Protein AF-A0A839NZ44-F1 (afdb_monomer_lite)

pLDDT: mean 91.29, std 9.16, range [36.88, 98.44]

Secondary structure (DSSP, 8-state):
--HHHHHHHHHHHHHHHHHHHHHHHHHHHHHHHHHHHHHSGGGHHHHHHTTPPP--TTPEEEE-SSEEEEE-SS--SEEEEEEEEEETTEEEEEEEEEEEEEETTTTEEEEEEEEEEEE-TTS-EEEEEEEEEETTEEEE--HHHHHHHHHHHHTT-

Radius of gyration: 21.87 Å; chains: 1; bounding box: 49×40×70 Å

Structure (mmCIF, N/CA/C/O backbone):
data_AF-A0A839NZ44-F1
#
_entry.id   AF-A0A839NZ44-F1
#
loop_
_atom_site.group_PDB
_atom_site.id
_atom_site.type_symbol
_atom_site.label_atom_id
_atom_site.label_alt_id
_atom_site.label_comp_id
_atom_site.label_asym_id
_atom_site.label_entity_id
_atom_site.label_seq_id
_atom_site.pdbx_PDB_ins_code
_atom_site.Cartn_x
_atom_site.Cartn_y
_atom_site.Cartn_z
_atom_site.occupancy
_atom_site.B_iso_or_equiv
_atom_site.auth_seq_id
_atom_site.auth_comp_id
_atom_site.auth_asym_id
_atom_site.auth_atom_id
_atom_site.pdbx_PDB_model_num
ATOM 1 N N . MET A 1 1 ? -17.625 25.690 50.168 1.00 61.91 1 MET A N 1
ATOM 2 C CA . MET A 1 1 ? -17.778 24.679 49.097 1.00 61.91 1 MET A CA 1
ATOM 3 C C . MET A 1 1 ? -18.035 23.328 49.753 1.00 61.91 1 MET A C 1
ATOM 5 O O . MET A 1 1 ? -17.302 22.981 50.671 1.00 61.91 1 MET A O 1
ATOM 9 N N . ASN A 1 2 ? -19.113 22.625 49.396 1.00 83.50 2 ASN A N 1
ATOM 10 C CA . ASN A 1 2 ? -19.535 21.410 50.105 1.00 83.50 2 ASN A CA 1
ATOM 11 C C . ASN A 1 2 ? -18.581 20.242 49.783 1.00 83.50 2 ASN A C 1
ATOM 13 O O . ASN A 1 2 ? -18.410 19.913 48.610 1.00 83.50 2 ASN A O 1
ATOM 17 N N . LYS A 1 3 ? -17.952 19.630 50.799 1.00 78.88 3 LYS A N 1
ATOM 18 C CA . LYS A 1 3 ? -16.945 18.562 50.622 1.00 78.88 3 LYS A CA 1
ATOM 19 C C . LYS A 1 3 ? -17.477 17.403 49.774 1.00 78.88 3 LYS A C 1
ATOM 21 O O . LYS A 1 3 ? -16.764 16.912 48.909 1.00 78.88 3 LYS A O 1
ATOM 26 N N . THR A 1 4 ? -18.751 17.053 49.941 1.00 84.38 4 THR A N 1
ATOM 27 C CA . THR A 1 4 ? -19.423 16.006 49.161 1.00 84.38 4 THR A CA 1
ATOM 28 C C . THR A 1 4 ? -19.462 16.322 47.664 1.00 84.38 4 THR A C 1
ATOM 30 O O . THR A 1 4 ? -19.210 15.443 46.848 1.00 84.38 4 THR A O 1
ATOM 33 N N . ILE A 1 5 ? -19.714 17.583 47.291 1.00 85.94 5 ILE A N 1
ATOM 34 C CA . ILE A 1 5 ? -19.760 18.015 45.883 1.00 85.94 5 ILE A CA 1
ATOM 35 C C . ILE A 1 5 ? -18.375 17.880 45.242 1.00 85.94 5 ILE A C 1
ATOM 37 O O . ILE A 1 5 ? -18.255 17.388 44.123 1.00 85.94 5 ILE A O 1
ATOM 41 N N . VAL A 1 6 ? -17.325 18.265 45.972 1.00 85.44 6 VAL A N 1
ATOM 42 C CA . VAL A 1 6 ? -15.937 18.161 45.503 1.00 85.44 6 VAL A CA 1
ATOM 43 C C . VAL A 1 6 ? -15.548 16.697 45.288 1.00 85.44 6 VAL A C 1
ATOM 45 O O . VAL A 1 6 ? -15.026 16.352 44.232 1.00 85.44 6 VAL A O 1
ATOM 48 N N . THR A 1 7 ? -15.861 15.816 46.240 1.00 86.75 7 THR A N 1
ATOM 49 C CA . THR A 1 7 ? -15.581 14.377 46.125 1.00 86.75 7 THR A CA 1
ATOM 50 C C . THR A 1 7 ? -16.314 13.734 44.945 1.00 86.75 7 THR A C 1
ATOM 52 O O . THR A 1 7 ? -15.692 13.006 44.176 1.00 86.75 7 THR A O 1
ATOM 55 N N . VAL A 1 8 ? -17.602 14.033 44.745 1.00 90.06 8 VAL A N 1
ATOM 56 C CA . VAL A 1 8 ? -18.378 13.507 43.606 1.00 90.06 8 VAL A CA 1
ATOM 57 C C . VAL A 1 8 ? -17.807 13.989 42.272 1.00 90.06 8 VAL A C 1
ATOM 59 O O . VAL A 1 8 ? -17.674 13.191 41.347 1.00 90.06 8 VAL A O 1
ATOM 62 N N . PHE A 1 9 ? -17.407 15.260 42.175 1.00 91.06 9 PHE A N 1
ATOM 63 C CA . PHE A 1 9 ? -16.784 15.799 40.965 1.00 91.06 9 PHE A CA 1
ATOM 64 C C . PHE A 1 9 ? -15.473 15.079 40.613 1.00 91.06 9 PHE A C 1
ATOM 66 O O . PHE A 1 9 ? -15.265 14.720 39.453 1.00 91.06 9 PHE A O 1
ATOM 73 N N . PHE A 1 10 ? -14.612 14.811 41.603 1.00 90.06 10 PHE A N 1
ATOM 74 C CA . PHE A 1 10 ? -13.368 14.063 41.385 1.00 90.06 10 PHE A CA 1
ATOM 75 C C . PHE A 1 10 ? -13.626 12.623 40.937 1.00 90.06 10 PHE A C 1
ATOM 77 O O . PHE A 1 10 ? -12.975 12.150 40.008 1.00 90.06 10 PHE A O 1
ATOM 84 N N . ILE A 1 11 ? -14.602 11.946 41.547 1.00 90.00 11 ILE A N 1
ATOM 85 C CA . ILE A 1 11 ? -14.985 10.580 41.174 1.00 90.00 11 ILE A CA 1
ATOM 86 C C . ILE A 1 11 ? -15.505 10.539 39.730 1.00 90.00 11 ILE A C 1
ATOM 88 O O . ILE A 1 11 ? -15.042 9.725 38.933 1.00 90.00 11 ILE A O 1
ATOM 92 N N . LEU A 1 12 ? -16.420 11.440 39.358 1.00 91.88 12 LEU A N 1
ATOM 93 C CA . LEU A 1 12 ? -16.956 11.507 37.994 1.00 91.88 12 LEU A CA 1
ATOM 94 C C . LEU A 1 12 ? -15.871 11.840 36.966 1.00 91.88 12 LEU A C 1
ATOM 96 O O . LEU A 1 12 ? -15.814 11.208 35.915 1.00 91.88 12 LEU A O 1
ATOM 100 N N . SER A 1 13 ? -14.979 12.781 37.283 1.00 89.81 13 SER A N 1
ATOM 101 C CA . SER A 1 13 ? -13.858 13.143 36.408 1.00 89.81 13 SER A CA 1
ATOM 102 C C . SER A 1 13 ? -12.891 11.974 36.211 1.00 89.81 13 SER A C 1
ATOM 104 O O . SER A 1 13 ? -12.415 11.751 35.100 1.00 89.81 13 SER A O 1
ATOM 106 N N . PHE A 1 14 ? -12.640 11.189 37.264 1.00 91.12 14 PHE A N 1
ATOM 107 C CA . PHE A 1 14 ? -11.833 9.974 37.183 1.00 91.12 14 PHE A CA 1
ATOM 108 C C . PHE A 1 14 ? -12.476 8.933 36.257 1.00 91.12 14 PHE A C 1
ATOM 110 O O . PHE A 1 14 ? -11.827 8.466 35.323 1.00 91.12 14 PHE A O 1
ATOM 117 N N . PHE A 1 15 ? -13.761 8.617 36.449 1.00 92.38 15 PHE A N 1
ATOM 118 C CA . PHE A 1 15 ? -14.467 7.669 35.580 1.00 92.38 15 PHE A CA 1
ATOM 119 C C . PHE A 1 15 ? -14.554 8.150 34.131 1.00 92.38 15 PHE A C 1
ATOM 121 O O . PHE A 1 15 ? -14.402 7.345 33.212 1.00 92.38 15 PHE A O 1
ATOM 128 N N . PHE A 1 16 ? -14.745 9.451 33.911 1.00 91.12 16 PHE A N 1
ATOM 129 C CA . PHE A 1 16 ? -14.743 10.038 32.575 1.00 91.12 16 PHE A CA 1
ATOM 130 C C . PHE A 1 16 ? -13.374 9.890 31.898 1.00 91.12 16 PHE A C 1
ATOM 132 O O . PHE A 1 16 ? -13.298 9.432 30.760 1.00 91.12 16 PHE A O 1
ATOM 139 N N . GLY A 1 17 ? -12.287 10.185 32.618 1.00 90.12 17 GLY A N 1
ATOM 140 C CA . GLY A 1 17 ? -10.921 10.006 32.120 1.00 90.12 17 GLY A CA 1
ATOM 141 C C . GLY A 1 17 ? -10.599 8.549 31.777 1.00 90.12 17 GLY A C 1
ATOM 142 O O . GLY A 1 17 ? -10.105 8.269 30.686 1.00 90.12 17 GLY A O 1
ATOM 143 N N . VAL A 1 18 ? -10.946 7.606 32.659 1.00 91.25 18 VAL A N 1
ATOM 144 C CA . VAL A 1 18 ? -10.780 6.163 32.405 1.00 91.25 18 VAL A CA 1
ATOM 145 C C . VAL A 1 18 ? -11.591 5.721 31.183 1.00 91.25 18 VAL A C 1
ATOM 147 O O . VAL A 1 18 ? -11.080 4.986 30.339 1.00 91.25 18 VAL A O 1
ATOM 150 N N . SER A 1 19 ? -12.827 6.207 31.043 1.00 90.75 19 SER A N 1
ATOM 151 C CA . SER A 1 19 ? -13.693 5.874 29.905 1.00 90.75 19 SER A CA 1
ATOM 152 C C . SER A 1 19 ? -13.121 6.372 28.579 1.00 90.75 19 SER A C 1
ATOM 154 O O . SER A 1 19 ? -13.181 5.649 27.588 1.00 90.75 19 SER A O 1
ATOM 156 N N . LEU A 1 20 ? -12.528 7.571 28.553 1.00 90.56 20 LEU A N 1
ATOM 157 C CA . LEU A 1 20 ? -11.878 8.113 27.356 1.00 90.56 20 LEU A CA 1
ATOM 158 C C . LEU A 1 20 ? -10.692 7.254 26.906 1.00 90.56 20 LEU A C 1
ATOM 160 O O . LEU A 1 20 ? -10.575 6.961 25.717 1.00 90.56 20 LEU A O 1
ATOM 164 N N . ILE A 1 21 ? -9.848 6.819 27.845 1.00 89.44 21 ILE A N 1
ATOM 165 C CA . ILE A 1 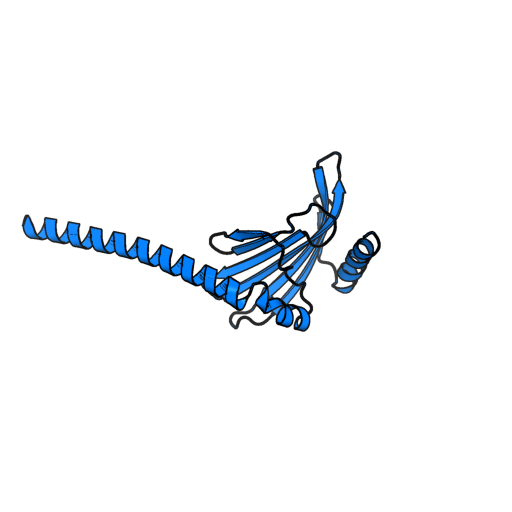21 ? -8.689 5.967 27.543 1.00 89.44 21 ILE A CA 1
ATOM 166 C C . ILE A 1 21 ? -9.158 4.612 26.998 1.00 89.44 21 ILE A C 1
ATOM 168 O O . ILE A 1 21 ? -8.704 4.184 25.938 1.00 89.44 21 ILE A O 1
ATOM 172 N N . ILE A 1 22 ? -10.116 3.963 27.673 1.00 90.25 22 ILE A N 1
ATOM 173 C CA . ILE A 1 22 ? -10.671 2.676 27.224 1.00 90.25 22 ILE A CA 1
ATOM 174 C C . ILE A 1 22 ? -11.293 2.817 25.832 1.00 90.25 22 ILE A C 1
ATOM 176 O O . ILE A 1 22 ? -11.046 1.986 24.960 1.00 90.25 22 ILE A O 1
ATOM 180 N N . TYR A 1 23 ? -12.069 3.879 25.602 1.00 88.88 23 TYR A N 1
ATOM 181 C CA . TYR A 1 23 ? -12.694 4.139 24.310 1.00 88.88 23 TYR A CA 1
ATOM 182 C C . TYR A 1 23 ? -11.658 4.261 23.186 1.00 88.88 23 TYR A C 1
ATOM 184 O O . TYR A 1 23 ? -11.839 3.659 22.125 1.00 88.88 23 TYR A O 1
ATOM 192 N N . GLN A 1 24 ? -10.559 4.986 23.415 1.00 86.12 24 GLN A N 1
ATOM 193 C CA . GLN A 1 24 ? -9.478 5.119 22.437 1.00 86.12 24 GLN A CA 1
ATOM 194 C C . GLN A 1 24 ? -8.837 3.766 22.116 1.00 86.12 24 GLN A C 1
ATOM 196 O O . GLN A 1 24 ? -8.762 3.403 20.943 1.00 86.12 24 GLN A O 1
ATOM 201 N N . THR A 1 25 ? -8.460 2.984 23.132 1.00 86.38 25 THR A N 1
ATOM 202 C CA . THR A 1 25 ? -7.826 1.670 22.932 1.00 86.38 25 THR A CA 1
ATOM 203 C C . THR A 1 25 ? -8.742 0.686 22.202 1.00 86.38 25 THR A C 1
ATOM 205 O O . THR A 1 25 ? -8.307 -0.002 21.279 1.00 86.38 25 THR A O 1
ATOM 208 N N . VAL A 1 26 ? -10.025 0.626 22.575 1.00 89.38 26 VAL A N 1
ATOM 209 C CA . VAL A 1 26 ? -11.003 -0.260 21.922 1.00 89.38 26 VAL A CA 1
ATOM 210 C C . VAL A 1 26 ? -11.222 0.149 20.467 1.00 89.38 26 VAL A C 1
ATOM 212 O O . VAL A 1 26 ? -11.246 -0.705 19.582 1.00 89.38 26 VAL A O 1
ATOM 215 N N . THR A 1 27 ? -11.341 1.452 20.209 1.00 87.00 27 THR A N 1
ATOM 216 C CA . THR A 1 27 ? -11.519 1.987 18.854 1.00 87.00 27 THR A CA 1
ATOM 217 C C . THR A 1 27 ? -10.308 1.680 17.979 1.00 87.00 27 THR A C 1
ATOM 219 O O . THR A 1 27 ? -10.464 1.256 16.836 1.00 87.00 27 THR A O 1
ATOM 222 N N . GLU A 1 28 ? -9.097 1.847 18.509 1.00 87.56 28 GLU A N 1
ATOM 223 C CA . GLU A 1 28 ? -7.861 1.526 17.799 1.00 87.56 28 GLU A CA 1
ATOM 224 C C . GLU A 1 28 ? -7.782 0.034 17.455 1.00 87.56 28 GLU A C 1
ATOM 226 O O . GLU A 1 28 ? -7.562 -0.317 16.297 1.00 87.56 28 GLU A O 1
ATOM 231 N N . PHE A 1 29 ? -8.034 -0.850 18.426 1.00 90.25 29 PHE A N 1
ATOM 232 C CA . PHE A 1 29 ? -8.046 -2.296 18.200 1.00 90.25 29 PHE A CA 1
ATOM 233 C C . PHE A 1 29 ? -9.068 -2.701 17.129 1.00 90.25 29 PHE A C 1
ATOM 235 O O . PHE A 1 29 ? -8.742 -3.454 16.209 1.00 90.25 29 PHE A O 1
ATOM 242 N N . TYR A 1 30 ? -10.289 -2.164 17.217 1.00 91.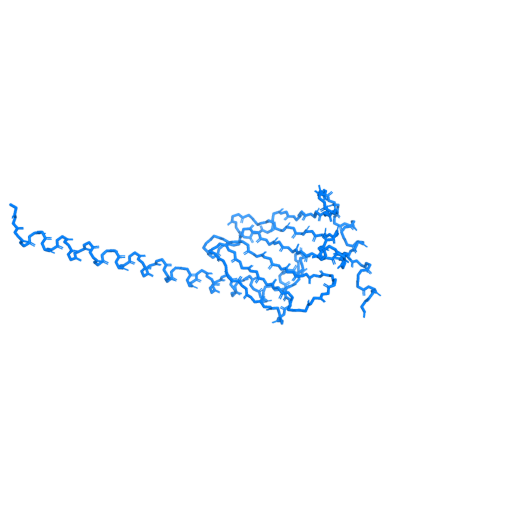31 30 TYR A N 1
ATOM 243 C CA . TYR A 1 30 ? -11.343 -2.416 16.238 1.00 91.31 30 TYR A CA 1
ATOM 244 C C . TYR A 1 30 ? -10.940 -1.955 14.834 1.00 91.31 30 TYR A C 1
ATOM 246 O O . TYR A 1 30 ? -11.088 -2.709 13.873 1.00 91.31 30 TYR A O 1
ATOM 254 N N . ASN A 1 31 ? -10.390 -0.744 14.710 1.00 90.88 31 ASN A N 1
ATOM 255 C CA . ASN A 1 31 ? -9.953 -0.205 13.425 1.00 90.88 31 ASN A CA 1
ATOM 256 C C . ASN A 1 31 ? -8.859 -1.071 12.800 1.00 90.88 31 ASN A C 1
ATOM 258 O O . ASN A 1 31 ? -8.981 -1.434 11.633 1.00 90.88 31 ASN A O 1
ATOM 262 N N . LYS A 1 32 ? -7.837 -1.463 13.573 1.00 92.25 32 LYS A N 1
ATOM 263 C CA . LYS A 1 32 ? -6.757 -2.332 13.082 1.00 92.25 32 LYS A CA 1
ATOM 264 C C . LYS A 1 32 ? -7.304 -3.660 12.564 1.00 92.25 32 LYS A C 1
ATOM 266 O O . LYS A 1 32 ? -7.043 -4.036 11.425 1.00 92.25 32 LYS A O 1
ATOM 271 N N . ARG A 1 33 ? -8.147 -4.326 13.357 1.00 93.06 33 ARG A N 1
ATOM 272 C CA . ARG A 1 33 ? -8.782 -5.588 12.956 1.00 93.06 33 ARG A CA 1
ATOM 273 C C . ARG A 1 33 ? -9.597 -5.433 11.671 1.00 93.06 33 ARG A C 1
ATOM 275 O O . ARG A 1 33 ? -9.454 -6.221 10.745 1.00 93.06 33 ARG A O 1
ATOM 282 N N . CYS A 1 34 ? -10.401 -4.379 11.597 1.00 94.56 34 CYS A N 1
ATOM 283 C CA . CYS A 1 34 ? -11.257 -4.106 10.453 1.00 94.56 34 CYS A CA 1
ATOM 284 C C . CYS A 1 34 ? -10.451 -3.818 9.171 1.00 94.56 34 CYS A C 1
ATOM 286 O O . CYS A 1 34 ? -10.813 -4.315 8.106 1.00 94.56 34 CYS A O 1
ATOM 288 N N . ILE A 1 35 ? -9.334 -3.082 9.263 1.00 95.44 35 ILE A N 1
ATOM 289 C CA . ILE A 1 35 ? -8.428 -2.833 8.129 1.00 95.44 35 ILE A CA 1
ATOM 290 C C . ILE A 1 35 ? -7.752 -4.119 7.655 1.00 95.44 35 ILE A C 1
ATOM 292 O O . ILE A 1 35 ? -7.684 -4.354 6.451 1.00 95.44 35 ILE A O 1
ATOM 296 N N . GLU A 1 36 ? -7.279 -4.968 8.565 1.00 93.56 36 GLU A N 1
ATOM 297 C CA . GLU A 1 36 ? -6.661 -6.245 8.198 1.00 93.56 36 GLU A CA 1
ATOM 298 C C . GLU A 1 36 ? -7.664 -7.192 7.524 1.00 93.56 36 GLU A C 1
ATOM 300 O O . GLU A 1 36 ? -7.359 -7.775 6.483 1.00 93.56 36 GLU A O 1
ATOM 305 N N . ASP A 1 37 ? -8.884 -7.285 8.056 1.00 93.56 37 ASP A N 1
ATOM 306 C CA . ASP A 1 37 ? -9.929 -8.154 7.512 1.00 93.56 37 ASP A CA 1
ATOM 307 C C . ASP A 1 37 ? -10.422 -7.663 6.137 1.00 93.56 37 ASP A C 1
ATOM 309 O O . ASP A 1 37 ? -10.606 -8.472 5.223 1.00 93.56 37 ASP A O 1
ATOM 313 N N . LYS A 1 38 ? -10.610 -6.344 5.962 1.00 95.25 38 LYS A N 1
ATOM 314 C CA . LYS A 1 38 ? -11.096 -5.754 4.700 1.00 95.25 38 LYS A CA 1
ATOM 315 C C . LYS A 1 38 ? -10.022 -5.593 3.633 1.00 95.25 38 LYS A C 1
ATOM 317 O O . LYS A 1 38 ? -10.322 -5.789 2.461 1.00 95.25 38 LYS A O 1
ATOM 322 N N . TYR A 1 39 ? -8.822 -5.171 4.022 1.00 95.94 39 TYR A N 1
ATOM 323 C CA . TYR A 1 39 ? -7.778 -4.687 3.115 1.00 95.94 39 TYR A CA 1
ATOM 324 C C . TYR A 1 39 ? -6.443 -5.418 3.298 1.00 95.94 39 TYR A C 1
ATOM 326 O O . TYR A 1 39 ? -5.477 -5.090 2.619 1.00 95.94 39 TYR A O 1
ATOM 334 N N . GLY A 1 40 ? -6.351 -6.427 4.163 1.00 95.12 40 GLY A N 1
ATOM 335 C CA . GLY A 1 40 ? -5.163 -7.272 4.279 1.00 95.12 40 GLY A CA 1
ATOM 336 C C . GLY A 1 40 ? -5.022 -8.264 3.121 1.00 95.12 40 GLY A C 1
ATOM 337 O O . GLY A 1 40 ? -5.443 -8.014 1.988 1.00 95.12 40 GLY A O 1
ATOM 338 N N . VAL A 1 41 ? -4.428 -9.426 3.403 1.00 95.44 41 VAL A N 1
ATOM 339 C CA . VAL A 1 41 ? -4.139 -10.475 2.403 1.00 95.44 41 VAL A CA 1
ATOM 340 C C . VAL A 1 41 ? -5.410 -10.976 1.702 1.00 95.44 41 VAL A C 1
ATOM 342 O O . VAL A 1 41 ? -5.387 -11.229 0.500 1.00 95.44 41 VAL A O 1
ATOM 345 N N . ASN A 1 42 ? -6.545 -11.036 2.405 1.00 93.88 42 ASN A N 1
ATOM 346 C CA . ASN A 1 42 ? -7.827 -11.487 1.843 1.00 93.88 42 ASN A CA 1
ATOM 347 C C . ASN A 1 42 ? -8.374 -10.565 0.737 1.00 93.88 42 ASN A C 1
ATOM 349 O O . ASN A 1 42 ? -9.217 -10.978 -0.053 1.00 93.88 42 ASN A O 1
ATOM 353 N N . TYR A 1 43 ? -7.879 -9.328 0.640 1.00 95.81 43 TYR A N 1
ATOM 354 C CA . TYR A 1 43 ? -8.264 -8.373 -0.401 1.00 95.81 43 TYR A CA 1
ATOM 355 C C . TYR A 1 43 ? -7.455 -8.537 -1.700 1.00 95.81 43 TYR A C 1
ATOM 357 O O . TYR A 1 43 ? -7.678 -7.820 -2.676 1.00 95.81 43 TYR A O 1
ATOM 365 N N . ASN A 1 44 ? -6.508 -9.478 -1.755 1.00 96.88 44 ASN A N 1
ATOM 366 C CA . ASN A 1 44 ? -5.631 -9.659 -2.914 1.00 96.88 44 ASN A CA 1
ATOM 367 C C . ASN A 1 44 ? -6.378 -9.954 -4.220 1.00 96.88 44 ASN A C 1
ATOM 369 O O . ASN A 1 44 ? -5.980 -9.429 -5.256 1.00 96.88 44 ASN A O 1
ATOM 373 N N . ASP A 1 45 ? -7.482 -10.701 -4.188 1.00 96.81 45 ASP A N 1
ATOM 374 C CA . ASP A 1 45 ? -8.291 -10.941 -5.392 1.00 96.81 45 ASP A CA 1
ATOM 375 C C . ASP A 1 45 ? -8.838 -9.630 -5.966 1.00 96.81 45 ASP A C 1
ATOM 377 O O . ASP A 1 45 ? -8.857 -9.414 -7.180 1.00 96.81 45 ASP A O 1
ATOM 381 N N . GLN A 1 46 ? -9.244 -8.712 -5.087 1.00 96.12 46 GLN A N 1
ATOM 382 C CA . GLN A 1 46 ? -9.686 -7.389 -5.497 1.00 96.12 46 GLN A CA 1
ATOM 383 C C . GLN A 1 46 ? -8.518 -6.545 -6.016 1.00 96.12 46 GLN A C 1
ATOM 385 O O . GLN A 1 46 ? -8.687 -5.868 -7.027 1.00 96.12 46 GLN A O 1
ATOM 390 N N . ARG A 1 47 ? -7.329 -6.633 -5.406 1.00 96.69 47 ARG A N 1
ATOM 391 C CA . ARG A 1 47 ? -6.117 -5.975 -5.927 1.00 96.69 47 ARG A CA 1
ATOM 392 C C . ARG A 1 47 ? -5.796 -6.417 -7.345 1.00 96.69 47 ARG A C 1
ATOM 394 O O . ARG A 1 47 ? -5.596 -5.564 -8.200 1.00 96.69 47 ARG A O 1
ATOM 401 N N . ILE A 1 48 ? -5.841 -7.721 -7.616 1.00 96.25 48 ILE A N 1
ATOM 402 C CA . ILE A 1 48 ? -5.609 -8.270 -8.957 1.00 96.25 48 ILE A CA 1
ATOM 403 C C . ILE A 1 48 ? -6.615 -7.684 -9.954 1.00 96.25 48 ILE A C 1
ATOM 405 O O . ILE A 1 48 ? -6.216 -7.213 -11.018 1.00 96.25 48 ILE A O 1
ATOM 409 N N . ARG A 1 49 ? -7.907 -7.635 -9.598 1.00 96.62 49 ARG A N 1
ATOM 410 C CA . ARG A 1 49 ? -8.948 -7.020 -10.445 1.00 96.62 49 ARG A CA 1
ATOM 411 C C . ARG A 1 49 ? -8.718 -5.529 -10.701 1.00 96.62 49 ARG A C 1
ATOM 413 O O . ARG A 1 49 ? -9.094 -5.037 -11.760 1.00 96.62 49 ARG A O 1
ATOM 420 N N . LEU A 1 50 ? -8.108 -4.824 -9.752 1.00 94.69 50 LEU A N 1
ATOM 421 C CA . LEU A 1 50 ? -7.738 -3.411 -9.863 1.00 94.69 50 LEU A CA 1
ATOM 422 C C . LEU A 1 50 ? -6.373 -3.190 -10.541 1.00 94.69 50 LEU A C 1
ATOM 424 O O . LEU A 1 50 ? -5.978 -2.046 -10.748 1.00 94.69 50 LEU A O 1
ATOM 428 N N . GLY A 1 51 ? -5.641 -4.256 -10.887 1.00 93.62 51 GLY A N 1
ATOM 429 C CA . GLY A 1 51 ? -4.285 -4.160 -11.431 1.00 93.62 51 GLY A CA 1
ATOM 430 C C . GLY A 1 51 ? -3.229 -3.717 -10.409 1.00 93.62 51 GLY A C 1
ATOM 431 O O . GLY A 1 51 ? -2.189 -3.192 -10.800 1.00 93.62 51 GLY A O 1
ATOM 432 N N . LEU A 1 52 ? -3.499 -3.908 -9.115 1.00 95.31 52 LEU A N 1
ATOM 433 C CA . LEU A 1 52 ? -2.603 -3.600 -8.002 1.00 95.31 52 LEU A CA 1
ATOM 434 C C . LEU A 1 52 ? -1.821 -4.839 -7.550 1.00 95.31 52 LEU A C 1
ATOM 436 O O . LEU A 1 52 ? -2.277 -5.978 -7.672 1.00 95.31 52 LEU A O 1
ATOM 440 N N . SER A 1 53 ? -0.651 -4.604 -6.961 1.00 94.88 53 SER A N 1
ATOM 441 C CA . SER A 1 53 ? 0.227 -5.660 -6.452 1.00 94.88 53 SER A CA 1
ATOM 442 C C . SER A 1 53 ? -0.350 -6.317 -5.202 1.00 94.88 53 SER A C 1
ATOM 444 O O . SER A 1 53 ? -0.807 -5.635 -4.285 1.00 94.88 53 SER A O 1
ATOM 446 N N . THR A 1 54 ? -0.301 -7.645 -5.137 1.00 96.25 54 THR A N 1
ATOM 447 C CA . THR A 1 54 ? -0.786 -8.422 -3.988 1.00 96.25 54 THR A CA 1
ATOM 448 C C . THR A 1 54 ? 0.162 -8.351 -2.794 1.00 96.25 54 THR A C 1
ATOM 450 O O . THR A 1 54 ? 1.369 -8.185 -2.964 1.00 96.25 54 THR A O 1
ATOM 453 N N . ILE A 1 55 ? -0.375 -8.581 -1.595 1.00 95.56 55 ILE A N 1
ATOM 454 C CA . ILE A 1 55 ? 0.391 -8.780 -0.359 1.00 95.56 55 ILE A CA 1
ATOM 455 C C . ILE A 1 55 ? 0.676 -10.278 -0.177 1.00 95.56 55 ILE A C 1
ATOM 457 O O . ILE A 1 55 ? -0.272 -11.040 0.029 1.00 95.56 55 ILE A O 1
ATOM 461 N N . PRO A 1 56 ? 1.936 -10.736 -0.218 1.00 93.38 56 PRO A N 1
ATOM 462 C CA . PRO A 1 56 ? 2.265 -12.124 0.090 1.00 93.38 56 PRO A CA 1
ATOM 463 C C . PRO A 1 56 ? 1.909 -12.502 1.535 1.00 93.38 56 PRO A C 1
ATOM 465 O O . PRO A 1 56 ? 2.137 -11.737 2.470 1.00 93.38 56 PRO A O 1
ATOM 468 N N . SER A 1 57 ? 1.386 -13.713 1.736 1.00 92.00 57 SER A N 1
ATOM 469 C CA . SER A 1 57 ? 0.932 -14.198 3.051 1.00 92.00 57 SER A CA 1
ATOM 470 C C . SER A 1 57 ? 2.059 -14.409 4.066 1.00 92.00 57 SER A C 1
ATOM 472 O O . SER A 1 57 ? 1.803 -14.476 5.263 1.00 92.00 57 SER A O 1
ATOM 474 N N . ASN A 1 58 ? 3.305 -14.512 3.601 1.00 92.06 58 ASN A N 1
ATOM 475 C CA . ASN A 1 58 ? 4.486 -14.703 4.438 1.00 92.06 58 ASN A CA 1
ATOM 476 C C . ASN A 1 58 ? 5.166 -13.386 4.856 1.00 92.06 58 ASN A C 1
ATOM 478 O O . ASN A 1 58 ? 6.250 -13.423 5.440 1.00 92.06 58 ASN A O 1
ATOM 482 N N . TRP A 1 59 ? 4.588 -12.230 4.522 1.00 94.06 59 TRP A N 1
ATOM 483 C CA . TRP A 1 59 ? 5.140 -10.933 4.902 1.00 94.06 59 TRP A CA 1
ATOM 484 C C . TRP A 1 59 ? 4.863 -10.595 6.363 1.00 94.06 59 TRP A C 1
ATOM 486 O O . TRP A 1 59 ? 3.781 -10.846 6.889 1.00 94.06 59 TRP A O 1
ATOM 496 N N . SER A 1 60 ? 5.852 -9.989 7.021 1.00 94.19 60 SER A N 1
ATOM 497 C CA . SER A 1 60 ? 5.704 -9.514 8.396 1.00 94.19 60 SER A CA 1
ATOM 498 C C . SER A 1 60 ? 4.827 -8.267 8.433 1.00 94.19 60 SER A C 1
ATOM 500 O O . SER A 1 60 ? 4.976 -7.404 7.568 1.00 94.19 60 SER A O 1
ATOM 502 N N . ILE A 1 61 ? 3.978 -8.151 9.454 1.00 95.00 61 ILE A N 1
ATOM 503 C CA . ILE A 1 61 ? 3.052 -7.029 9.640 1.00 95.00 61 ILE A CA 1
ATOM 504 C C . ILE A 1 61 ? 3.585 -6.098 10.725 1.00 95.00 61 ILE A C 1
ATOM 506 O O . ILE A 1 61 ? 3.975 -6.552 11.803 1.00 95.00 61 ILE A O 1
ATOM 510 N N . LYS A 1 62 ? 3.556 -4.791 10.469 1.00 95.44 62 LYS A N 1
ATOM 511 C CA . LYS A 1 62 ? 3.858 -3.757 11.458 1.00 95.44 62 LYS A CA 1
ATOM 512 C C . LYS A 1 62 ? 2.772 -2.687 11.462 1.00 95.44 62 LYS A C 1
ATOM 514 O O . LYS A 1 62 ? 2.454 -2.109 10.427 1.00 95.44 62 LYS A O 1
ATOM 519 N N . TRP A 1 63 ? 2.231 -2.418 12.646 1.00 94.38 63 TRP A N 1
ATOM 520 C CA . TRP A 1 63 ? 1.174 -1.433 12.856 1.00 94.38 63 TRP A CA 1
ATOM 521 C C . TRP A 1 63 ? 1.730 -0.070 13.260 1.00 94.38 63 TRP A C 1
ATOM 523 O O . TRP A 1 63 ? 2.636 0.019 14.091 1.00 94.38 63 TRP A O 1
ATOM 533 N N . TYR A 1 64 ? 1.111 0.969 12.716 1.00 92.62 64 TYR A N 1
ATOM 534 C CA . TYR A 1 64 ? 1.247 2.366 13.105 1.00 92.62 64 TYR A CA 1
ATOM 535 C C . TYR A 1 64 ? -0.155 2.937 13.394 1.00 92.62 64 TYR A C 1
ATOM 537 O O . TYR A 1 64 ? -1.164 2.269 13.153 1.00 92.62 64 TYR A O 1
ATOM 545 N N . ASP A 1 65 ? -0.232 4.167 13.903 1.00 88.56 65 ASP A N 1
ATOM 546 C CA . ASP A 1 65 ? -1.500 4.774 14.345 1.00 88.56 65 ASP A CA 1
ATOM 547 C C . ASP A 1 65 ? -2.538 4.899 13.216 1.00 88.56 65 ASP A C 1
ATOM 549 O O . ASP A 1 65 ? -3.734 4.698 13.427 1.00 88.56 65 ASP A O 1
ATOM 553 N N . SER A 1 66 ? -2.079 5.213 12.003 1.00 92.38 66 SER A N 1
ATOM 554 C CA . SER A 1 66 ? -2.919 5.448 10.819 1.00 92.38 66 SER A CA 1
ATOM 555 C C . SER A 1 66 ? -2.458 4.678 9.583 1.00 92.38 66 SER A C 1
ATOM 557 O O . SER A 1 66 ? -2.881 4.981 8.467 1.00 92.38 66 SER A O 1
ATOM 559 N N . SER A 1 67 ? -1.567 3.701 9.757 1.00 96.31 67 SER A N 1
ATOM 560 C CA . SER A 1 67 ? -1.148 2.833 8.662 1.00 96.31 67 SER A CA 1
ATOM 561 C C . SER A 1 67 ? -0.693 1.461 9.137 1.00 96.31 67 SER A C 1
ATOM 563 O O . SER A 1 67 ? -0.397 1.239 10.312 1.00 96.31 67 SER A O 1
ATOM 565 N N . VAL A 1 68 ? -0.642 0.521 8.205 1.00 97.25 68 VAL A N 1
ATOM 566 C CA . VAL A 1 68 ? -0.099 -0.819 8.417 1.00 97.25 68 VAL A CA 1
ATOM 567 C C . VAL A 1 68 ? 0.837 -1.163 7.272 1.00 97.25 68 VAL A C 1
ATOM 569 O O . VAL A 1 68 ? 0.524 -0.936 6.108 1.00 97.25 68 VAL A O 1
ATOM 572 N N . GLU A 1 69 ? 2.011 -1.676 7.617 1.00 97.38 69 GLU A N 1
ATOM 573 C CA . GLU A 1 69 ? 3.056 -2.071 6.681 1.00 97.38 69 GLU A CA 1
ATOM 574 C C . GLU A 1 69 ? 3.177 -3.593 6.671 1.00 97.38 69 GLU A C 1
ATOM 576 O O . GLU A 1 69 ? 3.429 -4.211 7.707 1.00 97.38 69 GLU A O 1
ATOM 581 N N . TRP A 1 70 ? 3.040 -4.191 5.492 1.00 96.44 70 TRP A N 1
ATOM 582 C CA . TRP A 1 70 ? 3.483 -5.552 5.226 1.00 96.44 70 TRP A CA 1
ATOM 583 C C . TRP A 1 70 ? 4.838 -5.494 4.547 1.00 96.44 70 TRP A C 1
ATOM 585 O O . TRP A 1 70 ? 5.001 -4.786 3.556 1.00 96.44 70 TRP A O 1
ATOM 595 N N . LYS A 1 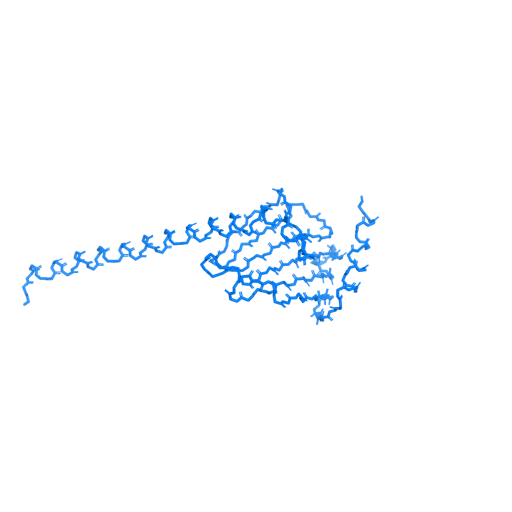71 ? 5.799 -6.258 5.052 1.00 94.56 71 LYS A N 1
ATOM 596 C CA . LYS A 1 71 ? 7.189 -6.206 4.603 1.00 94.56 71 LYS A CA 1
ATOM 597 C C . LYS A 1 71 ? 7.736 -7.592 4.305 1.00 94.56 71 LYS A C 1
ATOM 599 O O . LYS A 1 71 ? 7.514 -8.528 5.075 1.00 94.56 71 LYS A O 1
ATOM 604 N N . ASP A 1 72 ? 8.502 -7.694 3.223 1.00 91.56 72 ASP A N 1
ATOM 605 C CA . ASP A 1 72 ? 9.242 -8.903 2.879 1.00 91.56 72 ASP A CA 1
ATOM 606 C C . ASP A 1 72 ? 10.312 -9.181 3.952 1.00 91.56 72 ASP A C 1
ATOM 608 O O . ASP A 1 72 ? 11.216 -8.350 4.143 1.00 91.56 72 ASP A O 1
ATOM 612 N N . PRO A 1 73 ? 10.242 -10.330 4.652 1.00 83.56 73 PRO A N 1
ATOM 613 C CA . PRO A 1 73 ? 11.222 -10.689 5.672 1.00 83.56 73 PRO A CA 1
ATOM 614 C C . PRO A 1 73 ? 12.614 -10.963 5.085 1.00 83.56 73 PRO A C 1
ATOM 616 O O . PRO A 1 73 ? 13.612 -10.854 5.796 1.00 83.56 73 PRO A O 1
ATOM 619 N N . VAL A 1 74 ? 12.704 -11.314 3.801 1.00 84.38 74 VAL A N 1
ATOM 620 C CA . VAL A 1 74 ? 13.959 -11.646 3.119 1.00 84.38 74 VAL A CA 1
ATOM 621 C C . VAL A 1 74 ? 14.450 -10.427 2.360 1.00 84.38 74 VAL A C 1
ATOM 623 O O . VAL A 1 74 ? 13.673 -9.779 1.667 1.00 84.38 74 VAL A O 1
ATOM 626 N N . PHE A 1 75 ? 15.740 -10.100 2.447 1.00 78.69 75 PHE A N 1
ATOM 627 C CA . PHE A 1 75 ? 16.339 -9.025 1.655 1.00 78.69 75 PHE A CA 1
ATOM 628 C C . PHE A 1 75 ? 16.634 -9.491 0.220 1.00 78.69 75 PHE A C 1
ATOM 630 O O . PHE A 1 75 ? 17.515 -10.319 0.004 1.00 78.69 75 PHE A O 1
ATOM 637 N N . ARG A 1 76 ? 15.899 -8.953 -0.757 1.00 83.75 76 ARG A N 1
ATOM 638 C CA . ARG A 1 76 ? 16.033 -9.229 -2.198 1.00 83.75 76 ARG A CA 1
ATOM 639 C C . ARG A 1 76 ? 15.472 -8.075 -3.027 1.00 83.75 76 ARG A C 1
ATOM 641 O O . ARG A 1 76 ? 14.669 -7.297 -2.511 1.00 83.75 76 ARG A O 1
ATOM 648 N N . LEU A 1 77 ? 15.865 -7.993 -4.295 1.00 88.62 77 LEU A N 1
ATOM 649 C CA . LEU A 1 77 ? 15.258 -7.074 -5.262 1.00 88.62 77 LEU A CA 1
ATOM 650 C C . LEU A 1 77 ? 13.784 -7.441 -5.511 1.00 88.62 77 LEU A C 1
ATOM 652 O O . LEU A 1 77 ? 13.355 -8.563 -5.238 1.00 88.62 77 LEU A O 1
ATOM 656 N N . GLY A 1 78 ? 13.007 -6.483 -6.011 1.00 91.38 78 GLY A N 1
ATOM 657 C CA . GLY A 1 78 ? 11.577 -6.629 -6.274 1.00 91.38 78 GLY A CA 1
ATOM 658 C C . GLY A 1 78 ? 10.701 -6.010 -5.186 1.00 91.38 78 GLY A C 1
ATOM 659 O O . GLY A 1 78 ? 11.088 -5.035 -4.539 1.00 91.38 78 GLY A O 1
ATOM 660 N N . HIS A 1 79 ? 9.492 -6.545 -5.016 1.00 93.50 79 HIS A N 1
ATOM 661 C CA . HIS A 1 79 ? 8.489 -6.003 -4.097 1.00 93.50 79 HIS A CA 1
ATOM 662 C C . HIS A 1 79 ? 8.962 -6.147 -2.640 1.00 93.50 79 HIS A C 1
ATOM 664 O O . HIS A 1 79 ? 9.187 -7.261 -2.171 1.00 93.50 79 HIS A O 1
ATOM 670 N N . ARG A 1 80 ? 9.167 -5.029 -1.934 1.00 92.62 80 ARG A N 1
ATOM 671 C CA . ARG A 1 80 ? 9.770 -5.016 -0.589 1.00 92.62 80 ARG A CA 1
ATOM 672 C C . ARG A 1 80 ? 8.770 -4.834 0.529 1.00 92.62 80 ARG A C 1
ATOM 674 O O . ARG A 1 80 ? 8.952 -5.413 1.597 1.00 92.62 80 ARG A O 1
ATOM 681 N N . TRP A 1 81 ? 7.808 -3.951 0.327 1.00 93.94 81 TRP A N 1
ATOM 682 C CA . TRP A 1 81 ? 6.758 -3.693 1.292 1.00 93.94 81 TRP A CA 1
ATOM 683 C C . TRP A 1 81 ? 5.582 -3.005 0.622 1.00 93.94 81 TRP A C 1
ATOM 685 O O . TRP A 1 81 ? 5.739 -2.340 -0.403 1.00 93.94 81 TRP A O 1
ATOM 695 N N . LYS A 1 82 ? 4.431 -3.153 1.267 1.00 97.31 82 LYS A N 1
ATOM 696 C CA . LYS A 1 82 ? 3.214 -2.408 1.001 1.00 97.31 82 LYS A CA 1
ATOM 697 C C . LYS A 1 82 ? 2.774 -1.747 2.296 1.00 97.31 82 LYS A C 1
ATOM 699 O O . LYS A 1 82 ? 2.704 -2.412 3.328 1.00 97.31 82 LYS A O 1
ATOM 704 N N . ASN A 1 83 ? 2.463 -0.462 2.248 1.00 97.88 83 ASN A N 1
ATOM 705 C CA . ASN A 1 83 ? 1.801 0.242 3.336 1.00 97.88 83 ASN A CA 1
ATOM 706 C C . ASN A 1 83 ? 0.374 0.578 2.924 1.00 97.88 83 ASN A C 1
ATOM 708 O O . ASN A 1 83 ? 0.127 0.929 1.775 1.00 97.88 83 ASN A O 1
ATOM 712 N N . ILE A 1 84 ? -0.556 0.458 3.859 1.00 97.94 84 ILE A N 1
ATOM 713 C CA . ILE A 1 84 ? -1.936 0.888 3.683 1.00 97.94 84 ILE A CA 1
ATOM 714 C C . ILE A 1 84 ? -2.207 1.961 4.722 1.00 97.94 84 ILE A C 1
ATOM 716 O O . ILE A 1 84 ? -2.171 1.666 5.919 1.00 97.94 84 ILE A O 1
ATOM 720 N N . SER A 1 85 ? -2.498 3.180 4.271 1.00 97.50 85 SER A N 1
ATOM 721 C CA . SER A 1 85 ? -2.938 4.259 5.155 1.00 97.50 85 SER A CA 1
ATOM 722 C C . SER A 1 85 ? -4.452 4.244 5.293 1.00 97.50 85 SER A C 1
ATOM 724 O O . SER A 1 85 ? -5.184 3.992 4.331 1.00 97.50 85 SER A O 1
ATOM 726 N N . PHE A 1 86 ? -4.939 4.551 6.490 1.00 96.38 86 PHE A N 1
ATOM 727 C CA . PHE A 1 86 ? -6.356 4.480 6.812 1.00 96.38 86 PHE A CA 1
ATOM 728 C C . PHE A 1 86 ? -6.797 5.558 7.805 1.00 96.38 86 PHE A C 1
ATOM 730 O O . PHE A 1 86 ? -6.007 6.136 8.551 1.00 96.38 86 PHE A O 1
ATOM 737 N N . LYS A 1 87 ? -8.111 5.797 7.844 1.00 94.62 87 LYS A N 1
ATOM 738 C CA . LYS A 1 87 ? -8.786 6.587 8.880 1.00 94.62 87 LYS A CA 1
ATOM 739 C C . LYS A 1 87 ? -10.006 5.824 9.378 1.00 94.62 87 LYS A C 1
ATOM 741 O O . LYS A 1 87 ? -10.976 5.641 8.645 1.00 94.62 87 LYS A O 1
ATOM 746 N N . GLY A 1 88 ? -9.976 5.388 10.636 1.00 91.56 88 GLY A N 1
ATOM 747 C CA . GLY A 1 88 ? -10.959 4.416 11.116 1.00 91.56 88 GLY A CA 1
ATOM 748 C C . GLY A 1 88 ? -10.818 3.101 10.343 1.00 91.56 88 GLY A C 1
ATOM 749 O O . GLY A 1 88 ? -9.701 2.653 10.111 1.00 91.56 88 GLY A O 1
ATOM 750 N N . CYS A 1 89 ? -11.931 2.533 9.875 1.00 93.25 89 CYS A N 1
ATOM 751 C CA . CYS A 1 89 ? -11.930 1.380 8.965 1.00 93.25 89 CYS A CA 1
ATOM 752 C C . CYS A 1 89 ? -12.085 1.769 7.479 1.00 93.25 89 CYS A C 1
ATOM 754 O O . CYS A 1 89 ? -12.719 1.057 6.703 1.00 93.25 89 CYS A O 1
ATOM 756 N N . ARG A 1 90 ? -11.556 2.931 7.083 1.00 95.00 90 ARG A N 1
ATOM 757 C CA . ARG A 1 90 ? -1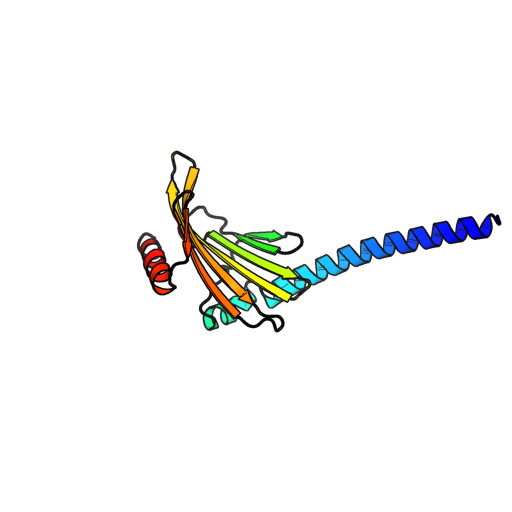1.592 3.400 5.692 1.00 95.00 90 ARG A CA 1
ATOM 758 C C . ARG A 1 90 ? -10.186 3.526 5.144 1.00 95.00 90 ARG A C 1
ATOM 760 O O . ARG A 1 90 ? -9.351 4.193 5.759 1.00 95.00 90 ARG A O 1
ATOM 767 N N . ILE A 1 91 ? -9.948 2.892 4.002 1.00 96.75 91 ILE A N 1
ATOM 768 C CA . ILE A 1 91 ? -8.688 2.990 3.269 1.00 96.75 91 ILE A CA 1
ATOM 769 C C . ILE A 1 91 ? -8.546 4.382 2.647 1.00 96.75 91 ILE A C 1
ATOM 771 O O . ILE A 1 91 ? -9.522 4.954 2.166 1.00 96.75 91 ILE A O 1
ATOM 775 N N . LEU A 1 92 ? -7.337 4.938 2.701 1.00 97.56 92 LEU A N 1
ATOM 776 C CA . LEU A 1 92 ? -6.996 6.224 2.090 1.00 97.56 92 LEU A CA 1
ATOM 777 C C . LEU A 1 92 ? -6.082 6.014 0.883 1.00 97.56 92 LEU A C 1
ATOM 779 O O . LEU A 1 92 ? -6.380 6.482 -0.213 1.00 97.56 92 LEU A O 1
ATOM 783 N N . ASN A 1 93 ? -4.990 5.277 1.085 1.00 97.94 93 ASN A N 1
ATOM 784 C CA . ASN A 1 93 ? -4.084 4.881 0.019 1.00 97.94 93 ASN A CA 1
ATOM 785 C C . ASN A 1 93 ? -3.429 3.524 0.301 1.00 97.94 93 ASN A C 1
ATOM 787 O O . ASN A 1 93 ? -3.385 3.053 1.441 1.00 97.94 93 ASN A O 1
ATOM 791 N N . GLU A 1 94 ? -2.908 2.914 -0.758 1.00 98.19 94 GLU A N 1
ATOM 792 C CA . GLU A 1 94 ? -1.893 1.868 -0.677 1.00 98.19 94 GLU A CA 1
ATOM 793 C C . GLU A 1 94 ? -0.618 2.363 -1.346 1.00 98.19 94 GLU A C 1
ATOM 795 O O . GLU A 1 94 ? -0.674 2.935 -2.430 1.00 98.19 94 GLU A O 1
ATOM 800 N N . LEU A 1 95 ? 0.527 2.097 -0.732 1.00 98.19 95 LEU A N 1
ATOM 801 C CA . LEU A 1 95 ? 1.840 2.409 -1.270 1.00 98.19 95 LEU A CA 1
ATOM 802 C C . LEU A 1 95 ? 2.663 1.129 -1.359 1.00 98.19 95 LEU A C 1
ATOM 804 O O . LEU A 1 95 ? 3.045 0.567 -0.334 1.00 98.19 95 LEU A O 1
ATOM 808 N N . ASP A 1 96 ? 2.962 0.694 -2.576 1.00 97.31 96 ASP A N 1
ATOM 809 C CA . ASP A 1 96 ? 3.901 -0.388 -2.849 1.00 97.31 96 ASP A CA 1
ATOM 810 C C . ASP A 1 96 ? 5.296 0.175 -3.126 1.00 97.31 96 ASP A C 1
ATOM 812 O O . ASP A 1 96 ? 5.452 1.142 -3.879 1.00 97.31 96 ASP A O 1
ATOM 816 N N . LEU A 1 97 ? 6.326 -0.468 -2.574 1.00 95.50 97 LEU A N 1
ATOM 817 C CA . LEU A 1 97 ? 7.720 -0.157 -2.872 1.00 95.50 97 LEU A CA 1
ATOM 818 C C . LEU A 1 97 ? 8.426 -1.359 -3.495 1.00 95.50 97 LEU A C 1
ATOM 820 O O . LEU A 1 97 ? 8.549 -2.428 -2.892 1.00 95.50 97 LEU A O 1
ATOM 824 N N . PHE A 1 98 ? 8.976 -1.139 -4.683 1.00 95.06 98 PHE A N 1
ATOM 825 C CA . PHE A 1 98 ? 9.809 -2.081 -5.415 1.00 95.06 98 PHE A CA 1
ATOM 826 C C . PHE A 1 98 ? 11.244 -1.582 -5.450 1.00 95.06 98 PHE A C 1
ATOM 828 O O . PHE A 1 98 ? 11.500 -0.449 -5.847 1.00 95.06 98 PHE A O 1
ATOM 835 N N . VAL A 1 99 ? 12.193 -2.430 -5.073 1.00 93.56 99 VAL A N 1
ATOM 836 C CA . VAL A 1 99 ? 13.622 -2.123 -5.181 1.00 93.56 99 VAL A CA 1
ATOM 837 C C . VAL A 1 99 ? 14.164 -2.738 -6.452 1.00 93.56 99 VAL A C 1
ATOM 839 O O . VAL A 1 99 ? 14.068 -3.950 -6.631 1.00 93.56 99 VAL A O 1
ATOM 842 N N . LEU A 1 100 ? 14.752 -1.906 -7.308 1.00 92.50 100 LEU A N 1
ATOM 843 C CA . LEU A 1 100 ? 15.366 -2.351 -8.553 1.00 92.50 100 LEU A CA 1
ATOM 844 C C . LEU A 1 100 ? 16.870 -2.558 -8.409 1.00 92.50 100 LEU A C 1
ATOM 846 O O . LEU A 1 100 ? 17.406 -3.510 -8.959 1.00 92.50 100 LEU A O 1
ATOM 850 N N . GLU A 1 101 ? 17.546 -1.693 -7.655 1.00 90.81 101 GLU A N 1
ATOM 851 C CA . GLU A 1 101 ? 18.996 -1.760 -7.466 1.00 90.81 101 GLU A CA 1
ATOM 852 C C . GLU A 1 101 ? 19.356 -1.440 -6.009 1.00 90.81 101 GLU A C 1
ATOM 854 O O . GLU A 1 101 ? 18.722 -0.603 -5.356 1.00 90.81 101 GLU A O 1
ATOM 859 N N . TYR A 1 102 ? 20.383 -2.120 -5.498 1.00 86.69 102 TYR A N 1
ATOM 860 C CA . TYR A 1 102 ? 20.916 -1.927 -4.152 1.00 86.69 102 TYR A CA 1
ATOM 861 C C . TYR A 1 102 ? 22.429 -1.764 -4.198 1.00 86.69 102 TYR A C 1
ATOM 863 O O . TYR A 1 102 ? 23.140 -2.636 -4.703 1.00 86.69 102 TYR A O 1
ATOM 871 N N . ASP A 1 103 ? 22.915 -0.680 -3.608 1.00 84.94 103 ASP A N 1
ATOM 872 C CA . ASP A 1 103 ? 24.335 -0.417 -3.473 1.00 84.94 103 ASP A CA 1
ATOM 873 C C . ASP A 1 103 ? 24.861 -0.997 -2.160 1.00 84.94 103 ASP A C 1
ATOM 875 O O . ASP A 1 103 ? 24.500 -0.585 -1.054 1.00 84.94 103 ASP A O 1
ATOM 879 N N . LYS A 1 104 ? 25.753 -1.983 -2.291 1.00 84.00 104 LYS A N 1
ATOM 880 C CA . LYS A 1 104 ? 26.378 -2.666 -1.156 1.00 84.00 104 LYS A CA 1
ATOM 881 C C . LYS A 1 104 ? 27.389 -1.792 -0.411 1.00 84.00 104 LYS A C 1
ATOM 883 O O . LYS A 1 104 ? 27.619 -2.054 0.769 1.00 84.00 104 LYS A O 1
ATOM 888 N N . HIS A 1 105 ? 27.992 -0.798 -1.063 1.00 83.12 105 HIS A N 1
ATOM 889 C CA . HIS A 1 105 ? 29.019 0.058 -0.470 1.00 83.12 105 HIS A CA 1
ATOM 890 C C . HIS A 1 105 ? 28.407 1.050 0.516 1.00 83.12 105 HIS A C 1
ATOM 892 O O . HIS A 1 105 ? 28.879 1.156 1.647 1.00 83.12 105 HIS A O 1
ATOM 898 N N . ILE A 1 106 ? 27.319 1.714 0.120 1.00 85.00 106 ILE A N 1
ATOM 899 C CA . ILE A 1 106 ? 26.593 2.667 0.978 1.00 85.00 106 ILE A CA 1
ATOM 900 C C . ILE A 1 106 ? 25.404 2.038 1.717 1.00 85.00 106 ILE A C 1
ATOM 902 O O . ILE A 1 106 ? 24.811 2.679 2.581 1.00 85.00 106 ILE A O 1
ATOM 906 N N . LYS A 1 107 ? 25.090 0.767 1.431 1.00 8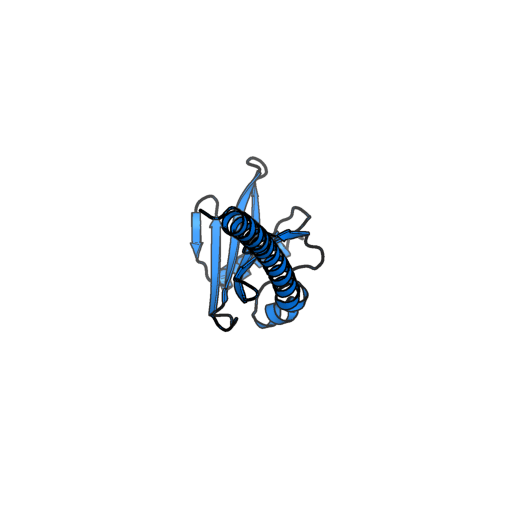3.12 107 LYS A N 1
ATOM 907 C CA . LYS A 1 107 ? 23.981 -0.005 2.014 1.00 83.12 107 LYS A CA 1
ATOM 908 C C . LYS A 1 107 ? 22.612 0.652 1.812 1.00 83.12 107 LYS A C 1
ATOM 910 O O . LYS A 1 107 ? 21.789 0.680 2.730 1.00 83.12 107 LYS A O 1
ATOM 915 N N . GLN A 1 108 ? 22.363 1.178 0.615 1.00 83.94 108 GLN A N 1
ATOM 916 C CA . GLN A 1 108 ? 21.131 1.894 0.281 1.00 83.94 108 GLN A CA 1
ATOM 917 C C . GLN A 1 108 ? 20.520 1.405 -1.032 1.00 83.94 108 GLN A C 1
ATOM 919 O O . GLN A 1 108 ? 21.183 0.797 -1.873 1.00 83.94 108 GLN A O 1
ATOM 924 N N . TYR A 1 109 ? 19.213 1.620 -1.176 1.00 86.06 109 TYR A N 1
ATOM 925 C CA . TYR A 1 109 ? 18.521 1.384 -2.436 1.00 86.06 109 TYR A CA 1
ATOM 926 C C . TYR A 1 109 ? 18.737 2.590 -3.345 1.00 86.06 109 TYR A C 1
ATOM 928 O O . TYR A 1 109 ? 18.226 3.667 -3.052 1.00 86.06 109 TYR A O 1
ATOM 936 N N . ASN A 1 110 ? 19.444 2.393 -4.452 1.00 87.69 110 ASN A N 1
ATOM 937 C CA . ASN A 1 110 ? 19.762 3.483 -5.379 1.00 87.69 110 ASN A CA 1
ATOM 938 C C . ASN A 1 110 ? 18.690 3.643 -6.455 1.00 87.69 110 ASN A C 1
ATOM 940 O O . ASN A 1 110 ? 18.633 4.656 -7.141 1.00 87.69 110 ASN A O 1
ATOM 944 N N . LYS A 1 111 ? 17.813 2.649 -6.619 1.00 92.88 111 LYS A N 1
ATOM 945 C CA . LYS A 1 111 ? 16.746 2.706 -7.612 1.00 92.88 111 LYS A CA 1
ATOM 946 C C . LYS A 1 111 ? 15.519 1.964 -7.134 1.00 92.88 111 LYS A C 1
ATOM 948 O O . LYS A 1 111 ? 15.565 0.751 -6.923 1.00 92.88 111 LYS A O 1
ATOM 953 N N . ILE A 1 112 ? 14.417 2.688 -6.984 1.00 95.00 112 ILE A N 1
ATOM 954 C CA . ILE A 1 112 ? 13.153 2.143 -6.494 1.00 95.00 112 ILE A CA 1
ATOM 955 C C . ILE A 1 112 ? 11.977 2.642 -7.329 1.00 95.00 112 ILE A C 1
ATOM 957 O O . ILE A 1 112 ? 11.985 3.764 -7.835 1.00 95.00 112 ILE A O 1
ATOM 961 N N . ILE A 1 113 ? 10.944 1.815 -7.438 1.00 96.94 113 ILE A N 1
ATOM 962 C CA . ILE A 1 113 ? 9.634 2.218 -7.944 1.00 96.94 113 ILE A CA 1
ATOM 963 C C . ILE A 1 113 ? 8.673 2.271 -6.765 1.00 96.94 113 ILE A C 1
ATOM 965 O O . ILE A 1 113 ? 8.583 1.322 -5.987 1.00 96.94 113 ILE A O 1
ATOM 969 N N . LYS A 1 114 ? 7.946 3.378 -6.653 1.00 97.12 114 LYS A N 1
ATOM 970 C CA . LYS A 1 114 ? 6.810 3.532 -5.749 1.00 97.12 114 LYS A CA 1
ATOM 971 C C . LYS A 1 114 ? 5.536 3.526 -6.581 1.00 97.12 114 LYS A C 1
ATOM 973 O O . LYS A 1 114 ? 5.471 4.227 -7.591 1.00 97.12 114 LYS A O 1
ATOM 978 N N . ILE A 1 115 ? 4.556 2.734 -6.172 1.00 98.00 115 ILE A N 1
ATOM 979 C CA . ILE A 1 115 ? 3.228 2.710 -6.787 1.00 98.00 115 ILE A CA 1
ATOM 980 C C . ILE A 1 115 ? 2.236 3.091 -5.700 1.00 98.00 115 ILE A C 1
ATOM 982 O O . ILE A 1 115 ? 2.096 2.362 -4.722 1.00 98.00 115 ILE A O 1
ATOM 986 N N . GLU A 1 116 ? 1.589 4.239 -5.854 1.00 98.38 116 GLU A N 1
ATOM 987 C CA . GLU A 1 116 ? 0.595 4.737 -4.908 1.00 98.38 116 GLU A CA 1
ATOM 988 C C . GLU A 1 116 ? -0.798 4.639 -5.523 1.00 98.38 116 GLU A C 1
ATOM 990 O O . GLU A 1 116 ? -1.056 5.196 -6.587 1.00 98.38 116 GLU A O 1
ATOM 995 N N . ALA A 1 117 ? -1.692 3.916 -4.860 1.00 98.44 117 ALA A N 1
ATOM 996 C CA . ALA A 1 117 ? -3.097 3.803 -5.213 1.00 98.44 117 ALA A CA 1
ATOM 997 C C . ALA A 1 117 ? -3.922 4.639 -4.232 1.00 98.44 117 ALA A C 1
ATOM 999 O O . ALA A 1 117 ? -3.974 4.315 -3.047 1.00 98.44 117 ALA A O 1
ATOM 1000 N N . GLU A 1 118 ? -4.574 5.694 -4.713 1.00 98.19 118 GLU A N 1
ATOM 1001 C CA . GLU A 1 118 ? -5.436 6.548 -3.891 1.00 98.19 118 GLU A CA 1
ATOM 1002 C C . GLU A 1 118 ? -6.897 6.115 -3.997 1.00 98.19 118 GLU A C 1
ATOM 1004 O O . GLU A 1 118 ? -7.392 5.821 -5.091 1.00 98.19 118 GLU A O 1
ATOM 1009 N N . TYR A 1 119 ? -7.614 6.153 -2.876 1.00 97.75 119 TYR A N 1
ATOM 1010 C CA . TYR A 1 119 ? -9.033 5.819 -2.803 1.00 97.75 119 TYR A CA 1
ATOM 1011 C C . TYR A 1 119 ? -9.877 7.062 -2.508 1.00 97.75 119 TYR A C 1
ATOM 1013 O O . TYR A 1 119 ? -9.449 7.988 -1.817 1.00 97.75 119 TYR A O 1
ATOM 1021 N N . ASP A 1 120 ? -11.088 7.097 -3.060 1.00 96.88 120 ASP A N 1
ATOM 1022 C CA . ASP A 1 120 ? -12.068 8.134 -2.766 1.00 96.88 120 ASP A CA 1
ATOM 1023 C C . ASP A 1 120 ? -12.772 7.895 -1.419 1.00 96.88 120 ASP A C 1
ATOM 1025 O O . ASP A 1 120 ? -12.540 6.919 -0.701 1.00 96.88 120 ASP A O 1
ATOM 1029 N N . GLU A 1 121 ? -13.683 8.797 -1.061 1.00 93.94 121 GLU A N 1
ATOM 1030 C CA . GLU A 1 121 ? -14.456 8.664 0.170 1.00 93.94 121 GLU A CA 1
ATOM 1031 C C . GLU A 1 121 ? -15.362 7.416 0.202 1.00 93.94 121 GLU A C 1
ATOM 1033 O O . GLU A 1 121 ? -15.713 6.947 1.282 1.00 93.94 121 GLU A O 1
ATOM 1038 N N . ASN A 1 122 ? -15.702 6.832 -0.941 1.00 94.88 122 ASN A N 1
ATOM 1039 C CA . ASN A 1 122 ? -16.494 5.609 -1.031 1.00 94.88 122 ASN A CA 1
ATOM 1040 C C . ASN A 1 122 ? -15.620 4.350 -1.116 1.00 94.88 122 ASN A C 1
ATOM 1042 O O . ASN A 1 122 ? -16.124 3.292 -1.493 1.00 94.88 122 ASN A O 1
ATOM 1046 N N . GLU A 1 123 ? -14.331 4.460 -0.772 1.00 94.12 123 GLU A N 1
ATOM 1047 C CA . GLU A 1 123 ? -13.362 3.361 -0.806 1.00 94.12 123 GLU A CA 1
ATOM 1048 C C . GLU A 1 123 ? -13.165 2.800 -2.231 1.00 94.12 123 GLU A C 1
ATOM 1050 O O . GLU A 1 123 ? -12.791 1.640 -2.415 1.00 94.12 123 GLU A O 1
ATOM 1055 N N . LYS A 1 124 ? -13.416 3.616 -3.265 1.00 96.12 124 LYS A N 1
ATOM 1056 C CA . LYS A 1 124 ? -13.183 3.258 -4.669 1.00 96.12 124 LYS A CA 1
ATOM 1057 C C . LYS A 1 124 ? -11.844 3.800 -5.136 1.00 96.12 124 LYS A C 1
ATOM 1059 O O . LYS A 1 124 ? -11.480 4.929 -4.821 1.00 96.12 124 LYS A O 1
ATOM 1064 N N . LEU A 1 125 ? -11.132 3.004 -5.931 1.00 97.31 125 LEU A N 1
ATOM 1065 C CA . LEU A 1 125 ? -9.867 3.420 -6.528 1.00 97.31 125 LEU A CA 1
ATOM 1066 C C . LEU A 1 125 ? -10.079 4.665 -7.403 1.00 97.31 125 LEU A C 1
ATOM 1068 O O . LEU A 1 125 ? -10.870 4.638 -8.347 1.00 97.31 125 LEU A O 1
ATOM 1072 N N . LYS A 1 126 ? -9.361 5.740 -7.085 1.00 97.62 126 LYS A N 1
ATOM 1073 C CA . LYS A 1 126 ? -9.440 7.038 -7.759 1.00 97.62 126 LYS A CA 1
ATOM 1074 C C . LYS A 1 126 ? -8.320 7.209 -8.778 1.00 97.62 126 LYS A C 1
ATOM 1076 O O . LYS A 1 126 ? -8.575 7.599 -9.913 1.00 97.62 126 LYS A O 1
ATOM 1081 N N . THR A 1 127 ? -7.082 6.948 -8.368 1.00 97.31 127 THR A N 1
ATOM 1082 C CA . THR A 1 127 ? -5.903 7.080 -9.229 1.00 97.31 127 THR A CA 1
ATOM 1083 C C . THR A 1 127 ? -4.798 6.128 -8.791 1.00 97.31 127 THR A C 1
ATOM 1085 O O . THR A 1 127 ? -4.776 5.676 -7.646 1.00 97.31 127 THR A O 1
ATOM 1088 N N . VAL A 1 128 ? -3.886 5.833 -9.717 1.00 98.25 128 VAL A N 1
ATOM 1089 C CA . VAL A 1 128 ? -2.654 5.092 -9.452 1.00 98.25 128 VAL A CA 1
ATOM 1090 C C . VAL A 1 128 ? -1.484 5.891 -10.009 1.00 98.25 128 VAL A C 1
ATOM 1092 O O . VAL A 1 128 ? -1.426 6.162 -11.209 1.00 98.25 128 VAL A O 1
ATOM 1095 N N . ILE A 1 129 ? -0.558 6.258 -9.133 1.00 98.06 129 ILE A N 1
ATOM 1096 C CA . ILE A 1 129 ? 0.611 7.079 -9.434 1.00 98.06 129 ILE A CA 1
ATOM 1097 C C . ILE A 1 129 ? 1.844 6.182 -9.399 1.00 98.06 129 ILE A C 1
ATOM 1099 O O . ILE A 1 129 ? 2.057 5.430 -8.447 1.00 98.06 129 ILE A O 1
ATOM 1103 N N . TYR A 1 130 ? 2.681 6.272 -10.430 1.00 98.19 130 TYR A N 1
ATOM 1104 C CA . TYR A 1 130 ? 3.920 5.505 -10.533 1.00 98.19 130 TYR A CA 1
ATOM 1105 C C . TYR A 1 130 ? 5.095 6.466 -10.458 1.00 98.19 130 TYR A C 1
ATOM 1107 O O . TYR A 1 130 ? 5.246 7.331 -11.313 1.00 98.19 130 TYR A O 1
ATOM 1115 N N . SER A 1 131 ? 5.954 6.305 -9.460 1.00 97.94 131 SER A N 1
ATOM 1116 C CA . SER A 1 131 ? 7.141 7.139 -9.286 1.00 97.94 131 SER A CA 1
ATOM 1117 C C . SER A 1 131 ? 8.404 6.298 -9.356 1.00 97.94 131 SER A C 1
ATOM 1119 O O . SER A 1 131 ? 8.511 5.265 -8.699 1.00 97.94 131 SER A O 1
ATOM 1121 N N . LEU A 1 132 ? 9.376 6.754 -10.140 1.00 97.38 132 LEU A N 1
ATOM 1122 C CA . LEU A 1 132 ? 10.730 6.220 -10.152 1.00 97.38 132 LEU A CA 1
ATOM 1123 C C . LEU A 1 132 ? 11.618 7.154 -9.345 1.00 97.38 132 LEU A C 1
ATOM 1125 O O . LEU A 1 132 ? 11.750 8.331 -9.687 1.00 97.38 132 LEU A O 1
ATOM 1129 N N . GLN A 1 133 ? 12.265 6.600 -8.330 1.00 95.69 133 GLN A N 1
ATOM 1130 C CA . GLN A 1 133 ? 13.324 7.276 -7.605 1.00 95.69 133 GLN A CA 1
ATOM 1131 C C . GLN A 1 133 ? 14.664 6.633 -7.968 1.00 95.69 133 GLN A C 1
ATOM 1133 O O . GLN A 1 133 ? 14.802 5.409 -7.919 1.00 95.69 133 GLN A O 1
ATOM 1138 N N . VAL A 1 134 ? 15.619 7.471 -8.367 1.00 93.44 134 VAL A N 1
ATOM 1139 C CA . VAL A 1 134 ? 17.016 7.119 -8.628 1.00 93.44 134 VAL A CA 1
ATOM 1140 C C . VAL A 1 134 ? 17.866 8.035 -7.761 1.00 93.44 134 VAL A C 1
ATOM 1142 O O . VAL A 1 134 ? 17.806 9.253 -7.930 1.00 93.44 134 VAL A O 1
ATOM 1145 N N . ASP A 1 135 ? 18.597 7.454 -6.818 1.00 88.50 135 ASP A N 1
ATOM 1146 C CA . ASP A 1 135 ? 19.310 8.169 -5.763 1.00 88.50 135 ASP A CA 1
ATOM 1147 C C . ASP A 1 135 ? 18.370 9.180 -5.060 1.00 88.50 135 ASP A C 1
ATOM 1149 O O . ASP A 1 135 ? 17.304 8.805 -4.549 1.00 88.50 135 ASP A O 1
ATOM 1153 N N . ASP A 1 136 ? 18.718 10.467 -5.090 1.00 86.94 136 ASP A N 1
ATOM 1154 C CA . ASP A 1 136 ? 17.940 11.562 -4.496 1.00 86.94 136 ASP A CA 1
ATOM 1155 C C . ASP A 1 136 ? 16.881 12.157 -5.441 1.00 86.94 136 ASP A C 1
ATOM 1157 O O . ASP A 1 136 ? 16.100 13.028 -5.052 1.00 86.94 136 ASP A O 1
ATOM 1161 N N . TYR A 1 137 ? 16.831 11.710 -6.697 1.00 91.69 137 TYR A N 1
ATOM 1162 C CA . TYR A 1 137 ? 15.910 12.237 -7.696 1.00 91.69 137 TYR A CA 1
ATOM 1163 C C . TYR A 1 137 ? 14.662 11.363 -7.820 1.00 91.69 137 TYR A C 1
ATOM 1165 O O . TYR A 1 137 ? 14.751 10.160 -8.054 1.00 91.69 137 TYR A O 1
ATOM 1173 N N . SER A 1 138 ? 13.482 11.979 -7.738 1.00 94.81 138 SER A N 1
ATOM 1174 C CA . SER A 1 138 ? 12.192 11.311 -7.931 1.00 94.81 138 SER A CA 1
ATOM 1175 C C . SER A 1 138 ? 11.413 11.961 -9.066 1.00 94.81 138 SER A C 1
ATOM 1177 O O . SER A 1 138 ? 11.327 13.187 -9.148 1.00 94.81 138 SER A O 1
ATOM 1179 N N . ARG A 1 139 ? 10.806 11.139 -9.922 1.00 97.31 139 ARG A N 1
ATOM 1180 C CA . ARG A 1 139 ? 9.879 11.591 -10.965 1.00 97.31 139 ARG A CA 1
ATOM 1181 C C . ARG A 1 139 ? 8.725 10.621 -11.151 1.00 97.31 139 ARG A C 1
ATOM 1183 O O . ARG A 1 139 ? 8.899 9.410 -11.013 1.00 97.31 139 ARG A O 1
ATOM 1190 N N . GLU A 1 140 ? 7.583 11.153 -11.556 1.00 98.00 140 GLU A N 1
ATOM 1191 C CA . GLU A 1 140 ? 6.475 10.337 -12.039 1.00 98.00 140 GLU A CA 1
ATOM 1192 C C . GLU A 1 140 ? 6.839 9.695 -13.389 1.00 98.00 140 GLU A C 1
ATOM 1194 O O . GLU A 1 140 ? 7.543 10.279 -14.220 1.00 98.00 140 GLU A O 1
ATOM 1199 N N . ILE A 1 141 ? 6.398 8.460 -13.595 1.00 98.06 141 ILE A N 1
ATOM 1200 C CA . ILE A 1 141 ? 6.580 7.687 -14.820 1.00 98.06 141 ILE A CA 1
ATOM 1201 C C . ILE A 1 141 ? 5.247 7.064 -15.237 1.00 98.06 141 ILE A C 1
ATOM 1203 O O . ILE A 1 141 ? 4.327 6.929 -14.441 1.00 98.06 141 ILE A O 1
ATOM 1207 N N . SER A 1 142 ? 5.129 6.644 -16.496 1.00 97.62 142 SER A N 1
ATOM 1208 C CA . SER A 1 142 ? 3.942 5.907 -16.932 1.00 97.62 142 SER A CA 1
ATOM 1209 C C . SER A 1 142 ? 3.927 4.482 -16.372 1.00 97.62 142 SER A C 1
ATOM 1211 O O . SER A 1 142 ? 4.981 3.870 -16.171 1.00 97.62 142 SER A O 1
ATOM 1213 N N . LYS A 1 143 ? 2.727 3.903 -16.234 1.00 95.81 143 LYS A N 1
ATOM 1214 C CA . LYS A 1 143 ? 2.542 2.481 -15.902 1.00 95.81 143 LYS A CA 1
ATOM 1215 C C . LYS A 1 143 ? 3.374 1.564 -16.801 1.00 95.81 143 LYS A C 1
ATOM 1217 O O . LYS A 1 143 ? 4.108 0.722 -16.307 1.00 95.81 143 LYS A O 1
ATOM 1222 N N . ALA A 1 144 ? 3.325 1.772 -18.119 1.00 96.12 144 ALA A N 1
ATOM 1223 C CA . ALA A 1 144 ? 4.086 0.964 -19.077 1.00 96.12 144 ALA A CA 1
ATOM 1224 C C . ALA A 1 144 ? 5.603 1.017 -18.814 1.00 96.12 144 ALA A C 1
ATOM 1226 O O . ALA A 1 144 ? 6.297 0.008 -18.949 1.00 96.12 144 ALA A O 1
ATOM 1227 N N . LYS A 1 145 ? 6.128 2.182 -18.408 1.00 96.19 145 LYS A N 1
ATOM 1228 C CA . LYS A 1 145 ? 7.537 2.308 -18.033 1.00 96.19 145 LYS A CA 1
ATOM 1229 C C . LYS A 1 145 ? 7.836 1.579 -16.724 1.00 96.19 145 LYS A C 1
ATOM 1231 O O . LYS A 1 145 ? 8.888 0.952 -16.636 1.00 96.19 145 LYS A O 1
ATOM 1236 N N . ALA A 1 146 ? 6.941 1.656 -15.741 1.00 95.25 146 ALA A N 1
ATOM 1237 C CA . ALA A 1 146 ? 7.080 0.932 -14.482 1.00 95.25 146 ALA A CA 1
ATOM 1238 C C . ALA A 1 146 ? 7.077 -0.585 -14.718 1.00 95.25 146 ALA A C 1
ATOM 1240 O O . ALA A 1 146 ? 8.018 -1.258 -14.313 1.00 95.25 146 ALA A O 1
ATOM 1241 N N . ASP A 1 147 ? 6.101 -1.101 -15.467 1.00 93.50 147 ASP A N 1
ATOM 1242 C CA . ASP A 1 147 ? 5.983 -2.522 -15.811 1.00 93.50 147 ASP A CA 1
ATOM 1243 C C . ASP A 1 147 ? 7.247 -3.032 -16.525 1.00 93.50 147 ASP A C 1
ATOM 1245 O O . ASP A 1 147 ? 7.794 -4.070 -16.160 1.00 93.50 147 ASP A O 1
ATOM 1249 N N . SER A 1 148 ? 7.773 -2.259 -17.485 1.00 93.81 148 SER A N 1
ATOM 1250 C CA . SER A 1 148 ? 9.016 -2.589 -18.197 1.00 93.81 148 SER A CA 1
ATOM 1251 C C . SER A 1 148 ? 10.250 -2.632 -17.290 1.00 93.81 148 SER A C 1
ATOM 1253 O O . SER A 1 148 ? 11.175 -3.395 -17.557 1.00 93.81 148 SER A O 1
ATOM 1255 N N . LEU A 1 149 ? 10.306 -1.798 -16.251 1.00 93.06 149 LEU A N 1
ATOM 1256 C CA . LEU A 1 149 ? 11.40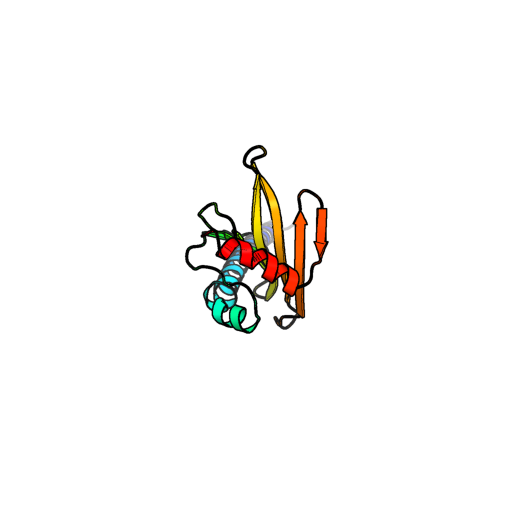1 -1.808 -15.279 1.00 93.06 149 LEU A CA 1
ATOM 1257 C C . LEU A 1 149 ? 11.248 -2.946 -14.265 1.00 93.06 149 LEU A C 1
ATOM 1259 O O . LEU A 1 149 ? 12.241 -3.499 -13.812 1.00 93.06 149 LEU A O 1
ATOM 1263 N N . LEU A 1 150 ? 10.019 -3.312 -13.904 1.00 91.44 150 LEU A N 1
ATOM 1264 C CA . LEU A 1 150 ? 9.762 -4.423 -12.990 1.00 91.44 150 LEU A CA 1
ATOM 1265 C C . LEU A 1 150 ? 10.016 -5.780 -13.654 1.00 91.44 150 LEU A C 1
ATOM 1267 O O . LEU A 1 150 ? 10.504 -6.698 -12.993 1.00 91.44 150 LEU A O 1
ATOM 1271 N N . SER A 1 151 ? 9.765 -5.906 -14.961 1.00 87.81 151 SER A N 1
ATOM 1272 C CA . SER A 1 151 ? 10.023 -7.150 -15.691 1.00 87.81 151 SER A CA 1
ATOM 1273 C C . SER A 1 151 ? 11.499 -7.543 -15.725 1.00 87.81 151 SER A C 1
ATOM 1275 O O . SER A 1 151 ? 11.793 -8.727 -15.840 1.00 87.81 151 SER A O 1
ATOM 1277 N N . THR A 1 152 ? 12.438 -6.595 -15.601 1.00 82.38 152 THR A N 1
ATOM 1278 C CA . THR A 1 152 ? 13.874 -6.929 -15.603 1.00 82.38 152 THR A CA 1
ATOM 1279 C C . THR A 1 152 ? 14.298 -7.686 -14.349 1.00 82.38 152 THR A C 1
ATOM 1281 O O . THR A 1 152 ? 15.217 -8.483 -14.416 1.00 82.38 152 THR A O 1
ATOM 1284 N N . ILE A 1 153 ? 13.608 -7.491 -13.224 1.00 76.25 153 ILE A N 1
ATOM 1285 C CA . ILE A 1 153 ? 13.953 -8.130 -11.941 1.00 76.25 153 ILE A CA 1
ATOM 1286 C C . ILE A 1 153 ? 13.410 -9.551 -11.863 1.00 76.25 153 ILE A C 1
ATOM 1288 O O . ILE A 1 153 ? 14.026 -10.419 -11.256 1.00 76.25 153 ILE A O 1
ATOM 1292 N N . ILE A 1 154 ? 12.254 -9.792 -12.482 1.00 59.31 154 ILE A N 1
ATOM 1293 C CA . ILE A 1 154 ? 11.628 -11.118 -12.522 1.00 59.31 154 ILE A CA 1
ATOM 1294 C C . ILE A 1 154 ? 12.474 -12.101 -13.351 1.00 59.31 154 ILE A C 1
ATOM 1296 O O . ILE A 1 154 ? 12.378 -13.300 -13.134 1.00 59.31 154 ILE A O 1
ATOM 1300 N N . MET A 1 155 ? 13.318 -11.609 -14.265 1.00 45.47 155 MET A N 1
ATOM 1301 C CA . MET A 1 155 ? 14.207 -12.445 -15.084 1.00 45.47 155 MET A CA 1
ATOM 1302 C C . MET A 1 155 ? 15.536 -12.816 -14.401 1.00 45.47 155 MET A C 1
ATOM 1304 O O . MET A 1 155 ? 16.221 -13.704 -14.897 1.00 45.47 155 MET A O 1
ATOM 1308 N N . ASP A 1 156 ? 15.887 -12.166 -13.285 1.00 36.88 156 ASP A N 1
ATOM 1309 C CA . ASP A 1 156 ? 17.144 -12.388 -12.547 1.00 36.88 156 ASP A CA 1
ATOM 1310 C C . ASP A 1 156 ? 16.964 -13.277 -11.288 1.00 36.88 156 ASP A C 1
ATOM 1312 O O . ASP A 1 156 ? 17.895 -13.427 -10.489 1.00 36.88 156 ASP A O 1
ATOM 1316 N N . LEU A 1 157 ? 15.769 -13.854 -11.096 1.00 40.69 157 LEU A N 1
ATOM 1317 C CA . LEU A 1 157 ? 15.403 -14.808 -10.033 1.00 40.69 157 LEU A CA 1
ATOM 1318 C C . LEU A 1 157 ? 15.125 -16.195 -10.621 1.00 40.69 157 LEU A C 1
ATOM 1320 O O . LEU A 1 157 ? 15.477 -17.180 -9.934 1.00 40.69 157 LEU A O 1
#

Sequence (157 aa):
MNKTIVTVFFILSFFFGVSLIIYQTVTEFYNKRCIEDKYGVNYNDQRIRLGLSTIPSNWSIKWYDSSVEWKDPVFRLGHRWKNISFKGCRILNELDLFVLEYDKHIKQYNKIIKIEAEYDENEKLKTVIYSLQVDDYSREISKAKADSLLSTIIMDL

Foldseek 3Di:
DDPVVVVVVVVVVVVVVVVVVVVVVVQQVQQVVLQCVCPNQVCQVVCVVVVHDGQDPPFDWDDDSFKIKTADPDDDFFWGIKMWGHDRNATAKIKTKGQLDADPVVRDRQKIKIWMFGADPVNHTDDIWIWIHGHPDIDTDDPVVVVVSRVVRVVVD